Protein AF-A0A3D0R0F2-F1 (afdb_monomer_lite)

Structure (mmCIF, N/CA/C/O backbone):
data_AF-A0A3D0R0F2-F1
#
_entry.id   AF-A0A3D0R0F2-F1
#
loop_
_atom_site.group_PDB
_atom_site.id
_atom_site.type_symbol
_atom_site.label_atom_id
_atom_site.label_alt_id
_atom_site.label_comp_id
_atom_site.label_asym_id
_atom_site.label_entity_id
_atom_site.label_seq_id
_atom_site.pdbx_PDB_ins_code
_atom_site.Cartn_x
_atom_site.Cartn_y
_atom_site.Cartn_z
_atom_site.occupancy
_atom_site.B_iso_or_equiv
_atom_site.auth_seq_id
_atom_site.auth_comp_id
_atom_site.auth_asym_id
_atom_site.auth_atom_id
_atom_site.pdbx_PDB_model_num
ATOM 1 N N . MET A 1 1 ? -13.163 7.273 16.323 1.00 79.75 1 MET A N 1
ATOM 2 C CA . MET A 1 1 ? -13.088 6.375 15.148 1.00 79.75 1 MET A CA 1
ATOM 3 C C . MET A 1 1 ? -14.389 6.429 14.370 1.00 79.75 1 MET A C 1
ATOM 5 O O . MET A 1 1 ? -15.444 6.139 14.921 1.00 79.75 1 MET A O 1
ATOM 9 N N . ARG A 1 2 ? -14.313 6.815 13.098 1.00 90.00 2 ARG A N 1
ATOM 10 C CA . ARG A 1 2 ? -15.451 6.920 12.177 1.00 90.00 2 ARG A CA 1
ATOM 11 C C . ARG A 1 2 ? -15.645 5.583 11.465 1.00 90.00 2 ARG A C 1
ATOM 13 O O . ARG A 1 2 ? -15.121 5.380 10.377 1.00 90.00 2 ARG A O 1
ATOM 20 N N . THR A 1 3 ? -16.358 4.657 12.103 1.00 90.12 3 THR A N 1
ATOM 21 C CA . THR A 1 3 ? -16.457 3.251 11.666 1.00 90.12 3 THR A CA 1
ATOM 22 C C . THR A 1 3 ? -16.842 3.074 10.196 1.00 90.12 3 THR A C 1
ATOM 24 O O . THR A 1 3 ? -16.157 2.342 9.489 1.00 90.12 3 THR A O 1
ATOM 27 N N . ASN A 1 4 ? -17.892 3.746 9.716 1.00 93.31 4 ASN A N 1
ATOM 28 C CA . ASN A 1 4 ? -18.347 3.577 8.331 1.00 93.31 4 ASN A CA 1
ATOM 29 C C . ASN A 1 4 ? -17.303 4.078 7.328 1.00 93.31 4 ASN A C 1
ATOM 31 O O . ASN A 1 4 ? -16.977 3.372 6.381 1.00 93.31 4 ASN A O 1
ATOM 35 N N . LEU A 1 5 ? -16.707 5.245 7.592 1.00 94.81 5 LEU A N 1
ATOM 36 C CA . LEU A 1 5 ? -15.623 5.779 6.769 1.00 94.81 5 LEU A CA 1
ATOM 37 C C . LEU A 1 5 ? -14.403 4.848 6.772 1.00 94.81 5 LEU A C 1
ATOM 39 O O . LEU A 1 5 ? -13.835 4.583 5.721 1.00 94.81 5 LEU A O 1
ATOM 43 N N . ASN A 1 6 ? -14.023 4.311 7.934 1.00 97.00 6 ASN A N 1
ATOM 44 C CA . ASN A 1 6 ? -12.914 3.365 8.043 1.00 97.00 6 ASN A CA 1
ATOM 45 C C . ASN A 1 6 ? -13.163 2.090 7.220 1.00 97.00 6 ASN A C 1
ATOM 47 O O . ASN A 1 6 ? -12.278 1.657 6.489 1.00 97.00 6 ASN A O 1
ATOM 51 N N . ARG A 1 7 ? -14.385 1.546 7.263 1.00 97.00 7 ARG A N 1
ATOM 52 C CA . ARG A 1 7 ? -14.778 0.406 6.425 1.00 97.00 7 ARG A CA 1
ATOM 53 C C . ARG A 1 7 ? -14.702 0.730 4.937 1.00 97.00 7 ARG A C 1
ATOM 55 O O . ARG A 1 7 ? -14.202 -0.087 4.175 1.00 97.00 7 ARG A O 1
ATOM 62 N N . MET A 1 8 ? -15.144 1.920 4.525 1.00 97.94 8 MET A N 1
ATOM 63 C CA . MET A 1 8 ? -15.035 2.366 3.131 1.00 97.94 8 MET A CA 1
ATOM 64 C C . MET A 1 8 ? -13.575 2.488 2.684 1.00 97.94 8 MET A C 1
ATOM 66 O O . MET A 1 8 ? -13.236 2.025 1.600 1.00 97.94 8 MET A O 1
ATOM 70 N N . VAL A 1 9 ? -12.700 3.049 3.525 1.00 97.56 9 VAL A N 1
ATOM 71 C CA . VAL A 1 9 ? -11.252 3.108 3.258 1.00 97.56 9 VAL A CA 1
ATOM 72 C C . VAL A 1 9 ? -10.651 1.700 3.179 1.00 97.56 9 VAL A C 1
ATOM 74 O O . VAL A 1 9 ? -9.853 1.430 2.283 1.00 97.56 9 VAL A O 1
ATOM 77 N N . GLY A 1 10 ? -11.072 0.780 4.052 1.00 98.12 10 GLY A N 1
ATOM 78 C CA . GLY A 1 10 ? -10.689 -0.633 3.992 1.00 98.12 10 GLY A CA 1
ATOM 79 C C . GLY A 1 10 ? -11.114 -1.308 2.685 1.00 98.12 10 GLY A C 1
ATOM 80 O O . GLY A 1 10 ? -10.292 -1.937 2.023 1.00 98.12 10 GLY A O 1
ATOM 81 N N . ALA A 1 11 ? -12.365 -1.110 2.2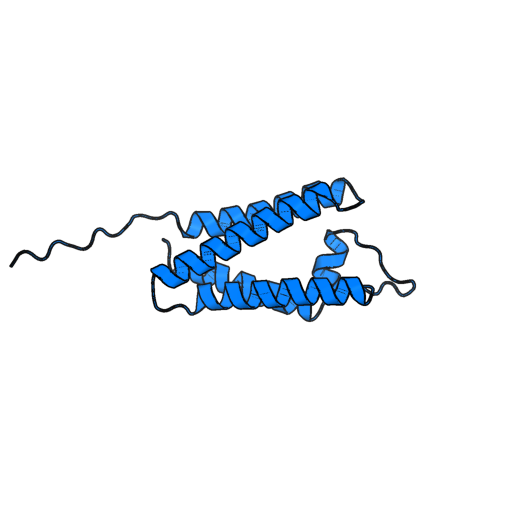59 1.00 98.56 11 ALA A N 1
ATOM 82 C CA . ALA A 1 11 ? -12.873 -1.626 0.988 1.00 98.56 11 ALA A CA 1
ATOM 83 C C . ALA A 1 11 ? -12.117 -1.045 -0.215 1.00 98.56 11 ALA A C 1
ATOM 85 O O . ALA A 1 11 ? -11.699 -1.793 -1.096 1.00 98.56 11 ALA A O 1
ATOM 86 N N . ALA A 1 12 ? -11.898 0.273 -0.237 1.00 98.38 12 ALA A N 1
ATOM 87 C CA . ALA A 1 12 ? -11.138 0.942 -1.289 1.00 98.38 12 ALA A CA 1
ATOM 88 C C . ALA A 1 12 ? -9.697 0.417 -1.368 1.00 98.38 12 ALA A C 1
ATOM 90 O O . ALA A 1 12 ? -9.209 0.142 -2.462 1.00 98.38 12 ALA A O 1
ATOM 91 N N . THR A 1 13 ? -9.052 0.216 -0.213 1.00 98.06 13 THR A N 1
ATOM 92 C CA . THR A 1 13 ? -7.720 -0.397 -0.123 1.00 98.06 13 THR A CA 1
ATOM 93 C C . THR A 1 13 ? -7.743 -1.800 -0.723 1.00 98.06 13 THR A C 1
ATOM 95 O O . THR A 1 13 ? -6.982 -2.078 -1.640 1.00 98.06 13 THR A O 1
ATOM 98 N N . ALA A 1 14 ? -8.654 -2.669 -0.274 1.00 98.62 14 ALA A N 1
ATOM 99 C CA . ALA A 1 14 ? -8.721 -4.047 -0.754 1.00 98.62 14 ALA A CA 1
ATOM 100 C C . ALA A 1 14 ? -8.971 -4.137 -2.268 1.00 98.62 14 ALA A C 1
ATOM 102 O O . ALA A 1 14 ? -8.307 -4.905 -2.961 1.00 98.62 14 ALA A O 1
ATOM 103 N N . LEU A 1 15 ? -9.887 -3.323 -2.798 1.00 98.50 15 LEU A N 1
ATOM 104 C CA . LEU A 1 15 ? -10.195 -3.299 -4.228 1.00 98.50 15 LEU A CA 1
ATOM 105 C C . LEU A 1 15 ? -9.023 -2.785 -5.066 1.00 98.50 15 LEU A C 1
ATOM 107 O O . LEU A 1 15 ? -8.688 -3.393 -6.083 1.00 98.50 15 LEU A O 1
ATOM 111 N N . TYR A 1 16 ? -8.384 -1.691 -4.648 1.00 97.81 16 TYR A N 1
ATOM 112 C CA . TYR A 1 16 ? -7.219 -1.161 -5.354 1.00 97.81 16 TYR A CA 1
ATOM 113 C C . TYR A 1 16 ? -6.051 -2.154 -5.328 1.00 97.81 16 TYR A C 1
ATOM 115 O O . TYR A 1 16 ? -5.418 -2.401 -6.356 1.00 97.81 16 TYR A O 1
ATOM 123 N N . SER A 1 17 ? -5.811 -2.781 -4.179 1.00 97.81 17 SER A N 1
ATOM 124 C CA . SER A 1 17 ? -4.735 -3.750 -3.997 1.00 97.81 17 SER A CA 1
ATOM 125 C C . SER A 1 17 ? -4.953 -5.031 -4.812 1.00 97.81 17 SER A C 1
ATOM 127 O O . SER A 1 17 ? -4.019 -5.521 -5.447 1.00 97.81 17 SER A O 1
ATOM 129 N N . LEU A 1 18 ? -6.194 -5.513 -4.929 1.00 98.44 18 LEU A N 1
ATOM 130 C CA . LEU A 1 18 ? -6.546 -6.569 -5.885 1.00 98.44 18 LEU A CA 1
ATOM 131 C C . LEU A 1 18 ? -6.337 -6.123 -7.339 1.00 98.44 18 LEU A C 1
ATOM 133 O O . LEU A 1 18 ? -5.801 -6.881 -8.151 1.00 98.44 18 LEU A O 1
ATOM 137 N N . ALA A 1 19 ? -6.710 -4.886 -7.679 1.00 98.25 19 ALA A N 1
ATOM 138 C CA . ALA A 1 19 ? -6.547 -4.364 -9.032 1.00 98.25 19 ALA A CA 1
ATOM 139 C C . ALA A 1 19 ? -5.072 -4.332 -9.465 1.00 98.25 19 ALA A C 1
ATOM 141 O O . ALA A 1 19 ? -4.764 -4.741 -10.586 1.00 98.25 19 ALA A O 1
ATOM 142 N N . ILE A 1 20 ? -4.142 -3.930 -8.588 1.00 97.81 20 ILE A N 1
ATOM 143 C CA . ILE A 1 20 ? -2.703 -3.961 -8.905 1.00 97.81 20 ILE A CA 1
ATOM 144 C C . ILE A 1 20 ? -2.140 -5.389 -8.959 1.00 97.81 20 ILE A C 1
ATOM 146 O O . ILE A 1 20 ? -1.188 -5.628 -9.698 1.00 97.81 20 ILE A O 1
ATOM 150 N N . MET A 1 21 ? -2.730 -6.366 -8.257 1.00 97.94 21 MET A N 1
ATOM 151 C CA . MET A 1 21 ? -2.336 -7.776 -8.402 1.00 97.94 21 MET A CA 1
ATOM 152 C C . MET A 1 21 ? -2.703 -8.326 -9.784 1.00 97.94 21 MET A C 1
ATOM 154 O O . MET A 1 21 ? -1.905 -9.043 -10.396 1.00 97.94 21 MET A O 1
ATOM 158 N N . VAL A 1 22 ? -3.900 -7.984 -10.275 1.00 97.94 22 VAL A N 1
ATOM 159 C CA . VAL A 1 22 ? -4.387 -8.375 -11.608 1.00 97.94 22 VAL A CA 1
ATOM 160 C C . VAL A 1 22 ? -3.640 -7.612 -12.700 1.00 97.94 22 VAL A C 1
ATOM 162 O O . VAL A 1 22 ? -3.217 -8.202 -13.696 1.00 97.94 22 VAL A O 1
ATOM 165 N N . LYS A 1 23 ? -3.421 -6.306 -12.504 1.00 97.31 23 LYS A N 1
ATOM 166 C CA . LYS A 1 23 ? -2.754 -5.422 -13.463 1.00 97.31 23 LYS A CA 1
ATOM 167 C C . LYS A 1 23 ? -1.587 -4.655 -12.814 1.00 97.31 23 LYS A C 1
ATOM 169 O O . LYS A 1 23 ? -1.693 -3.448 -12.596 1.00 97.31 23 LYS A O 1
ATOM 174 N N . PRO A 1 24 ? -0.423 -5.311 -12.615 1.00 96.94 24 PRO A N 1
ATOM 175 C CA . PRO A 1 24 ? 0.772 -4.732 -11.978 1.00 96.94 24 PRO A CA 1
ATOM 176 C C . PRO A 1 24 ? 1.247 -3.409 -12.584 1.00 96.94 24 PRO A C 1
ATOM 178 O O . PRO A 1 24 ? 1.819 -2.560 -11.902 1.00 96.94 24 PRO A O 1
ATOM 181 N N . MET A 1 25 ? 0.953 -3.201 -13.869 1.00 96.69 25 MET A N 1
ATOM 182 C CA . MET A 1 25 ? 1.233 -1.961 -14.590 1.00 96.69 25 MET A CA 1
ATOM 183 C C . MET A 1 25 ? 0.648 -0.714 -13.906 1.00 96.69 25 MET A C 1
ATOM 185 O O . MET A 1 25 ? 1.205 0.373 -14.040 1.00 96.69 25 MET A O 1
ATOM 189 N N . TRP A 1 26 ? -0.463 -0.854 -13.172 1.00 96.75 26 TRP A N 1
ATOM 190 C CA . TRP A 1 26 ? -1.121 0.259 -12.481 1.00 96.75 26 TRP A CA 1
ATOM 191 C C . TRP A 1 26 ? -0.276 0.835 -11.347 1.00 96.75 26 TRP A C 1
ATOM 193 O O . TRP A 1 26 ? -0.387 2.027 -11.081 1.00 96.75 26 TRP A O 1
ATOM 203 N N . LEU A 1 27 ? 0.609 0.033 -10.749 1.00 96.06 27 LEU A N 1
ATOM 204 C CA . LEU A 1 27 ? 1.587 0.512 -9.774 1.00 96.06 27 LEU A CA 1
ATOM 205 C C . LEU A 1 27 ? 2.943 0.812 -10.429 1.00 96.06 27 LEU A C 1
ATOM 207 O O . LEU A 1 27 ? 3.537 1.858 -10.173 1.00 96.06 27 LEU A O 1
ATOM 211 N N . ALA A 1 28 ? 3.411 -0.057 -11.330 1.00 96.69 28 ALA A N 1
ATOM 212 C CA . ALA A 1 28 ? 4.731 0.087 -11.945 1.00 96.69 28 ALA A CA 1
ATOM 213 C C . ALA A 1 28 ? 4.884 1.386 -12.756 1.00 96.69 28 ALA A C 1
ATOM 215 O O . ALA A 1 28 ? 5.914 2.056 -12.670 1.00 96.69 28 ALA A O 1
ATOM 216 N N . LYS A 1 29 ? 3.853 1.776 -13.521 1.00 94.69 29 LYS A N 1
ATOM 217 C CA . LYS A 1 29 ? 3.909 2.948 -14.406 1.00 94.69 29 LYS A CA 1
ATOM 218 C C . LYS A 1 29 ? 3.978 4.281 -13.638 1.00 94.69 29 LYS A C 1
ATOM 220 O O . LYS A 1 29 ? 4.843 5.088 -13.977 1.00 94.69 29 LYS A O 1
ATOM 225 N N . PRO A 1 30 ? 3.143 4.553 -12.612 1.00 93.12 30 PRO A N 1
ATOM 226 C CA . PRO A 1 30 ? 3.305 5.741 -11.768 1.00 93.12 30 PRO A CA 1
ATOM 227 C C . PRO A 1 30 ? 4.661 5.817 -11.064 1.00 93.12 30 PRO A C 1
ATOM 229 O O . PRO A 1 30 ? 5.210 6.912 -10.949 1.00 93.12 30 PRO A O 1
ATOM 232 N N . CYS A 1 31 ? 5.201 4.668 -10.651 1.00 95.50 31 CYS A N 1
ATOM 233 C CA . CYS A 1 31 ? 6.526 4.560 -10.046 1.00 95.50 31 CYS A CA 1
ATOM 234 C C . CYS A 1 31 ? 7.676 4.690 -11.057 1.00 95.50 31 CYS A C 1
ATOM 236 O O . CYS A 1 31 ? 8.825 4.759 -10.639 1.00 95.50 31 CYS A O 1
ATOM 238 N N . ARG A 1 32 ? 7.386 4.747 -12.368 1.00 95.31 32 ARG A N 1
ATOM 239 C CA . ARG A 1 32 ? 8.387 4.763 -13.450 1.00 95.31 32 ARG A CA 1
ATOM 240 C C . ARG A 1 32 ? 9.409 3.626 -13.325 1.00 95.31 32 ARG A C 1
ATOM 242 O O . ARG A 1 32 ? 10.586 3.819 -13.603 1.00 95.31 32 ARG A O 1
ATOM 249 N N . LEU A 1 33 ? 8.946 2.450 -12.898 1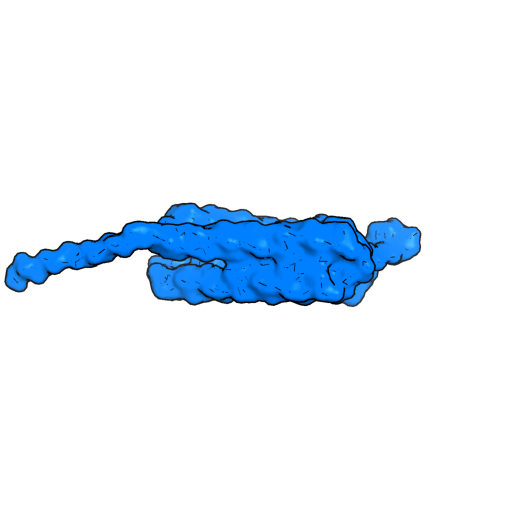.00 94.00 33 LEU A N 1
ATOM 250 C CA . LEU A 1 33 ? 9.791 1.262 -12.822 1.00 94.00 33 LEU A CA 1
ATOM 251 C C . LEU A 1 33 ? 10.190 0.803 -14.225 1.00 94.00 33 LEU A C 1
ATOM 253 O O . LEU A 1 33 ? 9.456 1.020 -15.192 1.00 94.00 33 LEU A O 1
ATOM 257 N N . THR A 1 34 ? 11.338 0.139 -14.314 1.00 91.88 34 THR A N 1
ATOM 258 C CA . THR A 1 34 ? 11.838 -0.452 -15.555 1.00 91.88 34 THR A CA 1
ATOM 259 C C . THR A 1 34 ? 10.812 -1.405 -16.159 1.00 91.88 34 THR A C 1
ATOM 261 O O . THR A 1 34 ? 10.230 -2.242 -15.466 1.00 91.88 34 THR A O 1
ATOM 264 N N . MET A 1 35 ? 10.606 -1.275 -17.466 1.00 92.56 35 MET A N 1
ATOM 265 C CA . MET A 1 35 ? 9.727 -2.139 -18.249 1.00 92.56 35 MET A CA 1
ATOM 266 C C . MET A 1 35 ? 10.568 -3.086 -19.101 1.00 92.56 35 MET A C 1
ATOM 268 O O . MET A 1 35 ? 11.695 -2.762 -19.476 1.00 92.56 35 MET A O 1
ATOM 272 N N . GLY A 1 36 ? 10.015 -4.258 -19.396 1.00 91.38 36 GLY A N 1
ATOM 273 C CA . GLY A 1 36 ? 10.604 -5.192 -20.343 1.00 91.38 36 GLY A CA 1
ATOM 274 C C . GLY A 1 36 ? 10.606 -4.638 -21.775 1.00 91.38 36 GLY A C 1
ATOM 275 O O . GLY A 1 36 ? 9.940 -3.635 -22.053 1.00 91.38 36 GLY A O 1
ATOM 276 N N . PRO A 1 37 ? 11.312 -5.303 -22.706 1.00 89.62 37 PRO A N 1
ATOM 277 C CA . PRO A 1 37 ? 11.391 -4.881 -24.108 1.00 89.62 37 PRO A CA 1
ATOM 278 C C . PRO A 1 37 ? 10.026 -4.785 -24.806 1.00 89.62 37 PRO A C 1
ATOM 280 O O . PRO A 1 37 ? 9.835 -3.966 -25.698 1.00 89.62 37 PRO A O 1
ATOM 283 N N . ASP A 1 38 ? 9.066 -5.600 -24.374 1.00 91.19 38 ASP A N 1
ATOM 284 C CA . ASP A 1 38 ? 7.683 -5.644 -24.855 1.00 91.19 38 ASP A CA 1
ATOM 285 C C . ASP A 1 38 ? 6.753 -4.646 -24.133 1.00 91.19 38 ASP A C 1
ATOM 287 O O . ASP A 1 38 ? 5.537 -4.655 -24.327 1.00 91.19 38 ASP A O 1
ATOM 291 N N . GLY A 1 39 ? 7.305 -3.799 -23.260 1.00 89.00 39 GLY A N 1
ATOM 292 C CA . GLY A 1 39 ? 6.545 -2.883 -22.414 1.00 89.00 39 GLY A CA 1
ATOM 293 C C . GLY A 1 39 ? 5.827 -3.563 -21.245 1.00 89.00 39 GLY A C 1
ATOM 294 O O . GLY A 1 39 ? 5.002 -2.921 -20.591 1.00 89.00 39 GLY A O 1
ATOM 295 N N . SER A 1 40 ? 6.105 -4.840 -20.960 1.00 94.31 40 SER A N 1
ATOM 296 C CA . SER A 1 40 ? 5.523 -5.551 -19.819 1.00 94.31 40 SER A CA 1
ATOM 297 C C . SER A 1 40 ? 6.270 -5.267 -18.508 1.00 94.31 40 SER A C 1
ATOM 299 O O . SER A 1 40 ? 7.412 -4.815 -18.493 1.00 94.31 40 SER A O 1
ATOM 301 N N . VAL A 1 41 ? 5.621 -5.533 -17.368 1.00 96.94 41 VAL A N 1
ATOM 302 C CA . VAL A 1 41 ? 6.287 -5.455 -16.055 1.00 96.94 41 VAL A CA 1
ATOM 303 C C . VAL A 1 41 ? 7.175 -6.697 -15.872 1.00 96.94 41 VAL A C 1
ATOM 305 O O . VAL A 1 41 ? 6.628 -7.807 -15.929 1.00 96.94 41 VAL A O 1
ATOM 308 N N . PRO A 1 42 ? 8.488 -6.556 -15.603 1.00 96.88 42 PRO A N 1
ATOM 309 C CA . PRO A 1 42 ? 9.388 -7.688 -15.364 1.00 96.88 42 PRO A CA 1
ATOM 310 C C . PRO A 1 42 ? 8.883 -8.646 -14.273 1.00 96.88 42 PRO A C 1
ATOM 312 O O . PRO A 1 42 ? 8.129 -8.242 -13.383 1.00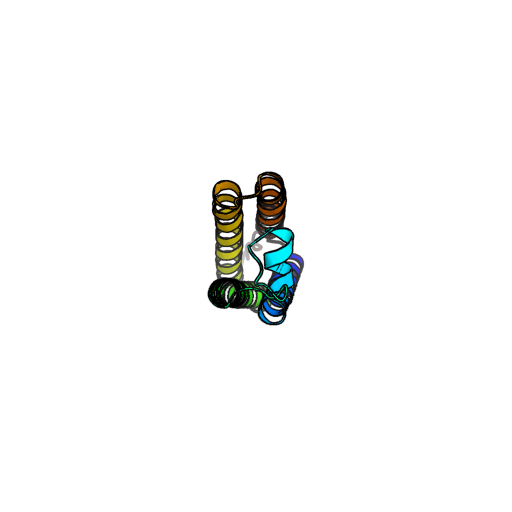 96.88 42 PRO A O 1
ATOM 315 N N . ALA A 1 43 ? 9.277 -9.923 -14.337 1.00 96.25 43 ALA A N 1
ATOM 316 C CA . ALA A 1 43 ? 8.763 -10.975 -13.452 1.00 96.25 43 ALA A CA 1
ATOM 317 C C . ALA A 1 43 ? 8.985 -10.669 -11.959 1.00 96.25 43 ALA A C 1
ATOM 319 O O . ALA A 1 43 ? 8.036 -10.749 -11.177 1.00 96.25 43 ALA A O 1
ATOM 320 N N . ASP A 1 44 ? 10.183 -10.223 -11.584 1.00 96.69 44 ASP A N 1
ATOM 321 C CA . ASP A 1 44 ? 10.529 -9.921 -10.189 1.00 96.69 44 ASP A CA 1
ATOM 322 C C . ASP A 1 44 ? 9.757 -8.706 -9.664 1.00 96.69 44 ASP A C 1
ATOM 324 O O . ASP A 1 44 ? 9.171 -8.732 -8.581 1.00 96.69 44 ASP A O 1
ATOM 328 N N . THR A 1 45 ? 9.649 -7.649 -10.474 1.00 96.50 45 THR A N 1
ATOM 329 C CA . THR A 1 45 ? 8.828 -6.477 -10.142 1.00 96.50 45 THR A CA 1
ATOM 330 C C . THR A 1 45 ? 7.358 -6.863 -9.988 1.00 96.50 45 THR A C 1
ATOM 332 O O . THR A 1 45 ? 6.685 -6.436 -9.052 1.00 96.50 45 THR A O 1
ATOM 335 N N . ARG A 1 46 ? 6.846 -7.714 -10.880 1.00 97.50 46 ARG A N 1
ATOM 336 C CA . ARG A 1 46 ? 5.477 -8.233 -10.827 1.00 97.50 46 ARG A CA 1
ATOM 337 C C . ARG A 1 46 ? 5.225 -9.053 -9.567 1.00 97.50 46 ARG A C 1
ATOM 339 O O . ARG A 1 46 ? 4.153 -8.916 -8.980 1.00 97.50 46 ARG A O 1
ATOM 346 N N . LEU A 1 47 ? 6.183 -9.884 -9.163 1.00 98.31 47 LEU A N 1
ATOM 347 C CA . LEU A 1 47 ? 6.120 -10.666 -7.932 1.00 98.31 47 LEU A CA 1
ATOM 348 C C . LEU A 1 47 ? 5.981 -9.745 -6.714 1.00 98.31 47 LEU A C 1
ATOM 350 O O . LEU A 1 47 ? 5.052 -9.913 -5.925 1.00 98.31 47 LEU A O 1
ATOM 354 N N . LEU A 1 48 ? 6.837 -8.726 -6.607 1.00 97.69 48 LEU A N 1
ATOM 355 C CA . LEU A 1 48 ? 6.810 -7.779 -5.490 1.00 97.69 48 LEU A CA 1
ATOM 356 C C . LEU A 1 48 ? 5.532 -6.931 -5.465 1.00 97.69 48 LEU A C 1
ATOM 358 O O . LEU A 1 48 ? 4.930 -6.765 -4.407 1.00 97.69 48 LEU A O 1
ATOM 362 N N . ILE A 1 49 ? 5.056 -6.460 -6.622 1.00 98.19 49 ILE A N 1
ATOM 363 C CA . ILE A 1 49 ? 3.778 -5.733 -6.711 1.00 98.19 49 ILE A CA 1
ATOM 364 C C . ILE A 1 49 ? 2.616 -6.616 -6.246 1.00 98.19 49 ILE A C 1
ATOM 366 O O . ILE A 1 49 ? 1.743 -6.151 -5.515 1.00 98.19 49 ILE A O 1
ATOM 370 N N . LYS A 1 50 ? 2.606 -7.900 -6.625 1.00 98.44 50 LYS A N 1
ATOM 371 C CA . LYS A 1 50 ? 1.583 -8.843 -6.161 1.00 98.44 50 LYS A CA 1
ATOM 372 C C . LYS A 1 50 ? 1.671 -9.101 -4.659 1.00 98.44 50 LYS A C 1
ATOM 374 O O . LYS A 1 50 ? 0.628 -9.196 -4.023 1.00 98.44 50 LYS A O 1
ATOM 379 N N . ALA A 1 51 ? 2.873 -9.175 -4.088 1.00 98.31 51 ALA A N 1
ATOM 380 C CA . ALA A 1 51 ? 3.059 -9.325 -2.646 1.00 98.31 51 ALA A CA 1
ATOM 381 C C . ALA A 1 51 ? 2.544 -8.098 -1.867 1.00 98.31 51 ALA A C 1
ATOM 383 O O . ALA A 1 51 ? 1.831 -8.259 -0.875 1.00 98.31 51 ALA A O 1
ATOM 384 N N . ILE A 1 52 ? 2.827 -6.882 -2.354 1.00 97.62 52 ILE A N 1
ATOM 385 C CA . ILE A 1 52 ? 2.277 -5.629 -1.806 1.00 97.62 52 ILE A CA 1
ATOM 386 C C . ILE A 1 52 ? 0.746 -5.624 -1.911 1.00 97.62 52 ILE A C 1
ATOM 388 O O . ILE A 1 52 ? 0.046 -5.361 -0.936 1.00 97.62 52 ILE A O 1
ATOM 392 N N . GLY A 1 53 ? 0.206 -5.988 -3.074 1.00 98.31 53 GLY A N 1
ATOM 393 C CA . GLY A 1 53 ? -1.238 -6.089 -3.254 1.00 98.31 53 GLY A CA 1
ATOM 394 C C . GLY A 1 53 ? -1.879 -7.119 -2.317 1.00 98.31 53 GLY A C 1
ATOM 395 O O . GLY A 1 53 ? -2.921 -6.846 -1.727 1.00 98.31 53 GLY A O 1
ATOM 396 N N . ALA A 1 54 ? -1.248 -8.274 -2.102 1.00 98.62 54 ALA A N 1
ATOM 397 C CA . ALA A 1 54 ? -1.773 -9.316 -1.223 1.00 98.62 54 ALA A CA 1
ATOM 398 C C . ALA A 1 54 ? -1.830 -8.863 0.246 1.00 98.62 54 ALA A C 1
ATOM 400 O O . ALA A 1 54 ? -2.882 -8.992 0.879 1.00 98.62 54 ALA A O 1
ATOM 401 N N . ARG A 1 55 ? -0.740 -8.283 0.778 1.00 98.00 55 ARG A N 1
ATOM 402 C CA . ARG A 1 55 ? -0.711 -7.782 2.167 1.00 98.00 55 ARG A CA 1
ATOM 403 C C . ARG A 1 55 ? -1.738 -6.662 2.375 1.00 98.00 55 ARG A C 1
ATOM 405 O O . ARG A 1 55 ? -2.481 -6.688 3.352 1.00 98.00 55 ARG A O 1
ATOM 412 N N . ASP A 1 56 ? -1.843 -5.728 1.430 1.00 98.25 56 ASP A N 1
ATOM 413 C CA . ASP A 1 56 ? -2.736 -4.577 1.563 1.00 98.25 56 ASP A CA 1
ATOM 414 C C . ASP A 1 56 ? -4.200 -4.997 1.397 1.00 98.25 56 ASP A C 1
ATOM 416 O O . ASP A 1 56 ? -5.078 -4.460 2.070 1.00 98.25 56 ASP A O 1
ATOM 420 N N . THR A 1 57 ? -4.467 -6.008 0.563 1.00 98.75 57 THR A N 1
ATOM 421 C CA . THR A 1 57 ? -5.794 -6.628 0.462 1.00 98.75 57 THR A CA 1
ATOM 422 C C . THR A 1 57 ? -6.206 -7.242 1.794 1.00 98.75 57 THR A C 1
ATOM 424 O O . THR A 1 57 ? -7.313 -6.984 2.264 1.00 98.75 57 THR A O 1
ATOM 427 N N . ALA A 1 58 ? -5.316 -8.002 2.440 1.00 98.69 58 ALA A N 1
ATOM 428 C CA . ALA A 1 58 ? -5.593 -8.592 3.747 1.00 98.69 58 ALA A CA 1
ATOM 429 C C . ALA A 1 58 ? -5.866 -7.517 4.815 1.00 98.69 58 ALA A C 1
ATOM 431 O O . ALA A 1 58 ? -6.856 -7.610 5.544 1.00 98.69 58 ALA A O 1
ATOM 432 N N . ILE A 1 59 ? -5.048 -6.458 4.864 1.00 98.50 59 ILE A N 1
ATOM 433 C CA . ILE A 1 59 ? -5.239 -5.329 5.789 1.00 98.50 59 ILE A CA 1
ATOM 434 C C . ILE A 1 59 ? -6.572 -4.611 5.515 1.00 98.50 59 ILE A C 1
ATOM 436 O O . ILE A 1 59 ? -7.348 -4.369 6.441 1.00 98.50 59 ILE A O 1
ATOM 440 N N . GLY A 1 60 ? -6.873 -4.302 4.251 1.00 98.38 60 GLY A N 1
ATOM 441 C CA . GLY A 1 60 ? -8.111 -3.629 3.851 1.00 98.38 60 GLY A CA 1
ATOM 442 C C . GLY A 1 60 ? -9.363 -4.446 4.176 1.00 98.38 60 GLY A C 1
ATOM 443 O O . GLY A 1 60 ? -10.341 -3.903 4.696 1.00 98.38 60 GLY A O 1
ATOM 444 N N . LEU A 1 61 ? -9.318 -5.765 3.958 1.00 98.62 61 LEU A N 1
ATOM 445 C CA . LEU A 1 61 ? -10.390 -6.676 4.358 1.00 98.62 61 LEU A CA 1
ATOM 446 C C . LEU A 1 61 ? -10.568 -6.702 5.877 1.00 98.62 61 LEU A C 1
ATOM 448 O O . LEU A 1 61 ? -11.703 -6.621 6.338 1.00 98.62 61 LEU A O 1
ATOM 452 N N . ALA A 1 62 ? -9.486 -6.731 6.659 1.00 98.38 62 ALA A N 1
ATOM 453 C CA . ALA A 1 62 ? -9.574 -6.660 8.117 1.00 98.38 62 ALA A CA 1
ATOM 454 C C . ALA A 1 62 ? -10.210 -5.338 8.592 1.00 98.38 62 ALA A C 1
ATOM 456 O O . ALA A 1 62 ? -11.071 -5.347 9.472 1.00 98.38 62 ALA A O 1
ATOM 457 N N . MET A 1 63 ? -9.868 -4.202 7.973 1.00 98.06 63 MET A N 1
ATOM 458 C CA . MET A 1 63 ? -10.519 -2.912 8.251 1.00 98.06 63 MET A CA 1
ATOM 459 C C . MET A 1 63 ? -12.022 -2.937 7.920 1.00 98.06 63 MET A C 1
ATOM 461 O O . MET A 1 63 ? -12.844 -2.410 8.675 1.00 98.06 63 MET A O 1
ATOM 465 N N . LEU A 1 64 ? -12.392 -3.569 6.803 1.00 98.31 64 LEU A N 1
ATOM 466 C CA . LEU A 1 64 ? -13.772 -3.672 6.334 1.00 98.31 64 LEU A CA 1
ATOM 467 C C . LEU A 1 64 ? -14.634 -4.578 7.231 1.00 98.31 64 LEU A C 1
ATOM 469 O O . LEU A 1 64 ? -15.744 -4.195 7.616 1.00 98.31 64 LEU A O 1
ATOM 473 N N . THR A 1 65 ? -14.135 -5.766 7.575 1.00 97.81 65 THR A N 1
ATOM 474 C CA . THR A 1 65 ? -14.950 -6.852 8.143 1.00 97.81 65 THR A CA 1
ATOM 475 C C . THR A 1 65 ? -14.797 -7.036 9.649 1.00 97.81 65 THR A C 1
ATOM 477 O O . THR A 1 65 ? -15.679 -7.646 10.254 1.00 97.81 65 THR A O 1
ATOM 480 N N . ALA A 1 66 ? -13.751 -6.489 10.288 1.00 95.38 66 ALA A N 1
ATOM 481 C CA . ALA A 1 66 ? -13.540 -6.665 11.726 1.00 95.38 66 ALA A CA 1
ATOM 482 C C . ALA A 1 66 ? -14.789 -6.270 12.526 1.00 95.38 66 ALA A C 1
ATOM 484 O O . ALA A 1 66 ? -15.309 -5.161 12.375 1.00 95.38 66 ALA A O 1
ATOM 485 N N . GLY A 1 67 ? -15.261 -7.166 13.397 1.00 89.19 67 GLY A N 1
ATOM 486 C CA . GLY A 1 67 ? -16.409 -6.919 14.276 1.00 89.19 67 GLY A CA 1
ATOM 487 C C . GLY A 1 67 ? -16.065 -6.004 15.452 1.00 89.19 67 GLY A C 1
ATOM 488 O O . GLY A 1 67 ? -16.837 -5.106 15.789 1.00 89.19 67 GLY A O 1
ATOM 489 N N . SER A 1 68 ? -14.874 -6.177 16.033 1.00 94.19 68 SER A N 1
ATOM 490 C CA . SER A 1 68 ? -14.421 -5.408 17.191 1.00 94.19 68 SER A CA 1
ATOM 491 C C . SER A 1 68 ? -13.820 -4.055 16.785 1.00 94.19 68 SER A C 1
ATOM 493 O O . SER A 1 68 ? -13.177 -3.906 15.742 1.00 94.19 68 SER A O 1
ATOM 495 N N . THR A 1 69 ? -14.000 -3.048 17.641 1.00 92.69 69 THR A N 1
ATOM 496 C CA . THR A 1 69 ? -13.363 -1.732 17.472 1.00 92.69 69 THR A CA 1
ATOM 497 C C . THR A 1 69 ? -11.840 -1.832 17.567 1.00 92.69 69 THR A C 1
ATOM 499 O O . THR A 1 69 ? -11.147 -1.147 16.820 1.00 92.69 69 THR A O 1
ATOM 502 N N . GLN A 1 70 ? -11.320 -2.676 18.462 1.00 94.88 70 GLN A N 1
ATOM 503 C CA . GLN A 1 70 ? -9.884 -2.800 18.7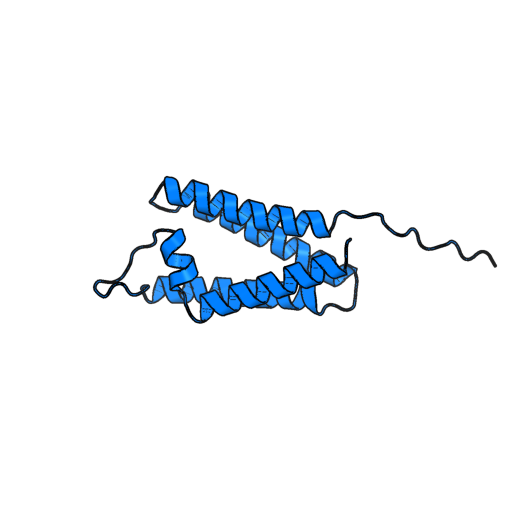09 1.00 94.88 70 GLN A CA 1
ATOM 504 C C . GLN A 1 70 ? -9.151 -3.430 17.519 1.00 94.88 70 GLN A C 1
ATOM 506 O O . GL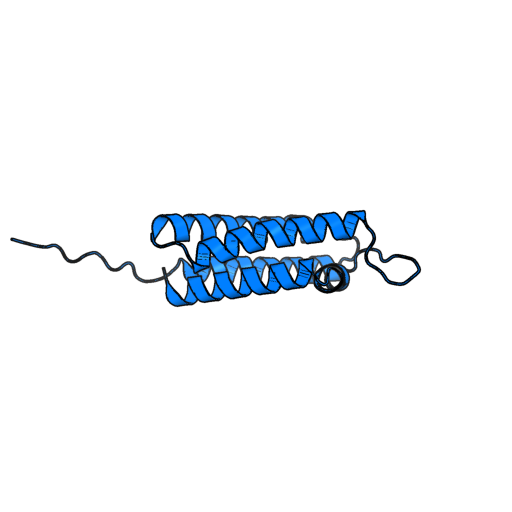N A 1 70 ? -8.228 -2.816 16.993 1.00 94.88 70 GLN A O 1
ATOM 511 N N . SER A 1 71 ? -9.628 -4.568 17.007 1.00 95.81 71 SER A N 1
ATOM 512 C CA . SER A 1 71 ? -9.020 -5.224 15.840 1.00 95.81 71 SER A CA 1
ATOM 513 C C . SER A 1 71 ? -9.052 -4.317 14.608 1.00 95.81 71 SER A C 1
ATOM 515 O O . SER A 1 71 ? -8.105 -4.273 13.828 1.00 95.81 71 SER A O 1
ATOM 517 N N . ARG A 1 72 ? -10.118 -3.518 14.448 1.00 96.25 72 ARG A N 1
ATOM 518 C CA . ARG A 1 72 ? -10.200 -2.542 13.355 1.00 96.25 72 ARG A CA 1
ATOM 519 C C . ARG A 1 72 ? -9.176 -1.411 13.499 1.00 96.25 72 A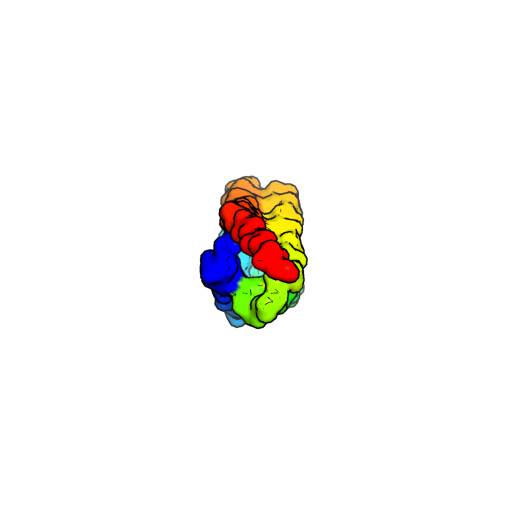RG A C 1
ATOM 521 O O . ARG A 1 72 ? -8.608 -0.975 12.498 1.00 96.25 72 ARG A O 1
ATOM 528 N N . ARG A 1 73 ? -8.919 -0.938 14.726 1.00 96.12 73 ARG A N 1
ATOM 529 C CA . ARG A 1 73 ? -7.862 0.051 15.005 1.00 96.12 73 ARG A CA 1
ATOM 530 C C . ARG A 1 73 ? -6.480 -0.502 14.686 1.00 96.12 73 ARG A C 1
ATOM 532 O O . ARG A 1 73 ? -5.713 0.196 14.038 1.00 96.12 73 ARG A O 1
ATOM 539 N N . GLU A 1 74 ? -6.195 -1.736 15.088 1.00 97.75 74 GLU A N 1
ATOM 540 C CA . GLU A 1 74 ? -4.923 -2.413 14.806 1.00 97.75 74 GLU A CA 1
ATOM 541 C C . GLU A 1 74 ? -4.702 -2.583 13.301 1.00 97.75 74 GLU A C 1
ATOM 543 O O . GLU A 1 74 ? -3.676 -2.146 12.786 1.00 97.75 74 GLU A O 1
ATOM 548 N N . ALA A 1 75 ? -5.701 -3.083 12.566 1.00 98.12 75 ALA A N 1
ATOM 549 C CA . ALA A 1 75 ? -5.630 -3.179 11.106 1.00 98.12 75 ALA A CA 1
ATOM 550 C C . ALA A 1 75 ? -5.385 -1.807 10.449 1.00 98.12 75 ALA A C 1
ATOM 552 O O . ALA A 1 75 ? -4.558 -1.671 9.548 1.00 98.12 75 ALA A O 1
ATOM 553 N N . THR A 1 76 ? -6.053 -0.761 10.941 1.00 98.12 76 THR A N 1
ATOM 554 C CA . THR A 1 76 ? -5.844 0.607 10.445 1.00 98.12 76 THR A CA 1
ATOM 555 C C . THR A 1 76 ? -4.442 1.128 10.777 1.00 98.12 76 THR A C 1
ATOM 557 O O . THR A 1 76 ? -3.837 1.801 9.950 1.00 98.12 76 THR A O 1
ATOM 560 N N . ALA A 1 77 ? -3.894 0.805 11.951 1.00 98.06 77 ALA A N 1
ATOM 561 C CA . ALA A 1 77 ? -2.524 1.158 12.319 1.00 98.06 77 ALA A CA 1
ATOM 562 C C . ALA A 1 77 ? -1.501 0.464 11.406 1.00 98.06 77 ALA A C 1
ATOM 564 O O . ALA A 1 77 ? -0.583 1.121 10.916 1.00 98.06 77 ALA A O 1
ATOM 565 N N . CYS A 1 78 ? -1.705 -0.821 11.091 1.00 98.38 78 CYS A N 1
ATOM 566 C CA . CYS A 1 78 ? -0.903 -1.531 10.094 1.00 98.38 78 CYS A CA 1
ATOM 567 C C . CYS A 1 78 ? -0.973 -0.848 8.724 1.00 98.38 78 CYS A C 1
ATOM 569 O O . CYS A 1 78 ? 0.055 -0.703 8.068 1.00 98.38 78 CYS A O 1
ATOM 571 N N . ARG A 1 79 ? -2.158 -0.379 8.307 1.00 97.94 79 ARG A N 1
ATOM 572 C CA . ARG A 1 79 ? -2.317 0.351 7.042 1.00 97.94 79 ARG A CA 1
ATOM 573 C C . ARG A 1 79 ? -1.513 1.650 7.019 1.00 97.94 79 ARG A C 1
ATOM 575 O O . ARG A 1 79 ? -0.763 1.881 6.078 1.00 97.94 79 ARG A O 1
ATOM 582 N N . ILE A 1 80 ? -1.636 2.457 8.074 1.00 98.38 80 ILE A N 1
ATOM 583 C CA . ILE A 1 80 ? -0.900 3.720 8.238 1.00 98.38 80 ILE A CA 1
ATOM 584 C C . ILE A 1 80 ? 0.609 3.471 8.162 1.00 98.38 80 ILE A C 1
ATOM 586 O O . ILE A 1 80 ? 1.306 4.199 7.454 1.00 98.38 80 ILE A O 1
ATOM 590 N N . ALA A 1 81 ? 1.097 2.443 8.866 1.00 98.31 81 ALA A N 1
ATOM 591 C CA . ALA A 1 81 ? 2.505 2.065 8.878 1.00 98.31 81 ALA A CA 1
ATOM 592 C C . ALA A 1 81 ? 2.988 1.587 7.499 1.00 98.31 81 ALA A C 1
ATOM 594 O O . ALA A 1 81 ? 4.057 2.003 7.062 1.00 98.31 81 ALA A O 1
ATOM 595 N N . ALA A 1 82 ? 2.195 0.770 6.798 1.00 98.00 82 ALA A N 1
ATOM 596 C CA . ALA A 1 82 ? 2.514 0.307 5.449 1.00 98.00 82 ALA A CA 1
ATOM 597 C C . ALA A 1 82 ? 2.628 1.475 4.458 1.00 98.00 82 ALA A C 1
ATOM 599 O O . ALA A 1 82 ? 3.628 1.578 3.757 1.00 98.00 82 ALA A O 1
ATOM 600 N N . ASP A 1 83 ? 1.667 2.403 4.460 1.00 98.06 83 ASP A N 1
ATOM 601 C CA . ASP A 1 83 ? 1.711 3.584 3.590 1.00 98.06 83 ASP A CA 1
ATOM 602 C C . ASP A 1 83 ? 2.873 4.527 3.921 1.00 98.06 83 ASP A C 1
ATOM 604 O O . ASP A 1 83 ? 3.506 5.083 3.025 1.00 98.06 83 ASP A O 1
ATOM 608 N N . ALA A 1 84 ? 3.181 4.714 5.207 1.00 97.81 84 ALA A N 1
ATOM 609 C CA . ALA A 1 84 ? 4.329 5.516 5.619 1.00 97.81 84 ALA A CA 1
ATOM 610 C C . ALA A 1 84 ? 5.654 4.867 5.180 1.00 97.81 84 ALA A C 1
ATOM 612 O O . ALA A 1 84 ? 6.553 5.562 4.703 1.00 97.81 84 ALA A O 1
ATOM 613 N N . ALA A 1 85 ? 5.761 3.538 5.291 1.00 97.75 85 ALA A N 1
ATOM 614 C CA . ALA A 1 85 ? 6.909 2.785 4.803 1.00 97.75 85 ALA A CA 1
ATOM 615 C C . ALA A 1 85 ? 7.034 2.880 3.276 1.00 97.75 85 ALA A C 1
ATOM 617 O O . ALA A 1 85 ? 8.122 3.158 2.781 1.00 97.75 85 ALA A O 1
ATOM 618 N N . ASP A 1 86 ? 5.935 2.738 2.532 1.00 96.94 86 ASP A N 1
ATOM 619 C CA . ASP A 1 86 ? 5.927 2.886 1.075 1.00 96.94 86 ASP A CA 1
ATOM 620 C C . ASP A 1 86 ? 6.339 4.308 0.661 1.00 96.94 86 ASP A C 1
ATOM 622 O O . ASP A 1 86 ? 7.136 4.478 -0.263 1.00 96.94 86 ASP A O 1
ATOM 626 N N . ALA A 1 87 ? 5.881 5.337 1.382 1.00 97.88 87 ALA A N 1
ATOM 627 C CA . ALA A 1 87 ? 6.312 6.712 1.150 1.00 97.88 87 ALA A CA 1
ATOM 628 C C . ALA A 1 87 ? 7.821 6.897 1.365 1.00 97.88 87 ALA A C 1
ATOM 630 O O . ALA A 1 87 ? 8.478 7.543 0.548 1.00 97.88 87 ALA A O 1
ATOM 631 N N . ALA A 1 88 ? 8.375 6.321 2.435 1.00 98.12 88 ALA A N 1
ATOM 632 C CA . ALA A 1 88 ? 9.802 6.392 2.730 1.00 98.12 88 ALA A CA 1
ATOM 633 C C . ALA A 1 88 ? 10.636 5.622 1.692 1.00 98.12 88 ALA A C 1
ATOM 635 O O . ALA A 1 88 ? 11.577 6.171 1.121 1.00 98.12 88 ALA A O 1
ATOM 636 N N . VAL A 1 89 ? 10.260 4.374 1.401 1.00 97.56 89 VAL A N 1
ATOM 637 C CA . VAL A 1 89 ? 10.978 3.486 0.478 1.00 97.56 89 VAL A CA 1
ATOM 638 C C . VAL A 1 89 ? 10.914 4.024 -0.949 1.00 97.56 89 VAL A C 1
ATOM 640 O O . VAL A 1 89 ? 11.957 4.243 -1.562 1.00 97.56 89 VAL A O 1
ATOM 643 N N . PHE A 1 90 ? 9.724 4.309 -1.486 1.00 96.12 90 PHE A N 1
ATOM 644 C CA . PHE A 1 90 ? 9.604 4.838 -2.848 1.00 96.12 90 PHE A CA 1
ATOM 645 C C . PHE A 1 90 ? 10.111 6.279 -2.962 1.00 96.12 90 PHE A C 1
ATOM 647 O O . PHE A 1 90 ? 10.694 6.648 -3.982 1.00 96.12 90 PHE A O 1
ATOM 654 N N . GLY A 1 91 ? 9.942 7.091 -1.917 1.00 96.00 91 GLY A N 1
ATOM 655 C CA . GLY A 1 91 ? 10.471 8.452 -1.864 1.00 96.00 91 GLY A CA 1
ATOM 656 C C . GLY A 1 91 ? 12.000 8.511 -1.868 1.00 96.00 91 GLY A C 1
ATOM 657 O O . GLY A 1 91 ? 12.562 9.475 -2.387 1.00 96.00 91 GLY A O 1
ATOM 658 N N . ALA A 1 92 ? 12.676 7.484 -1.344 1.00 96.75 92 ALA A N 1
ATOM 659 C CA . ALA A 1 92 ? 14.134 7.411 -1.302 1.00 96.75 92 ALA A CA 1
ATOM 660 C C . ALA A 1 92 ? 14.744 6.661 -2.498 1.00 96.75 92 ALA A C 1
ATOM 662 O O . ALA A 1 92 ? 15.766 7.102 -3.027 1.00 96.75 92 ALA A O 1
ATOM 663 N N . LEU A 1 93 ? 14.136 5.544 -2.916 1.00 96.31 93 LEU A N 1
ATOM 664 C CA . LEU A 1 93 ? 14.804 4.537 -3.751 1.00 96.31 93 LEU A CA 1
ATOM 665 C C . LEU A 1 93 ? 14.369 4.497 -5.220 1.00 96.31 93 LEU A C 1
ATOM 667 O O . LEU A 1 93 ? 15.053 3.859 -6.010 1.00 96.31 93 LEU A O 1
ATOM 671 N N . LEU A 1 94 ? 13.269 5.146 -5.626 1.00 96.06 94 LEU A N 1
ATOM 672 C CA . LEU A 1 94 ? 12.917 5.199 -7.056 1.00 96.06 94 LEU A CA 1
ATOM 673 C C . LEU A 1 94 ? 13.987 5.961 -7.843 1.00 96.06 94 LEU A C 1
ATOM 675 O O . LEU A 1 94 ? 14.458 6.982 -7.370 1.00 96.06 94 LEU A O 1
ATOM 679 N N . ASP A 1 95 ? 14.345 5.565 -9.059 1.00 94.38 95 ASP A N 1
ATOM 680 C CA . ASP A 1 95 ? 15.383 6.295 -9.812 1.00 94.38 95 ASP A CA 1
ATOM 681 C C . ASP A 1 95 ? 14.916 7.693 -10.250 1.00 94.38 95 ASP A C 1
ATOM 683 O O . ASP A 1 95 ? 15.662 8.674 -10.212 1.00 94.38 95 ASP A O 1
ATOM 687 N N . ASP A 1 96 ? 13.636 7.821 -10.608 1.00 95.44 96 ASP A N 1
ATOM 688 C CA . ASP A 1 96 ? 13.073 9.072 -11.105 1.00 95.44 96 ASP A CA 1
ATOM 689 C C . ASP A 1 96 ? 12.625 10.010 -9.970 1.00 95.44 96 ASP A C 1
ATOM 691 O O . ASP A 1 96 ? 11.684 9.731 -9.222 1.00 95.44 96 ASP A O 1
ATOM 695 N N . ARG A 1 97 ? 13.245 11.195 -9.885 1.00 94.50 97 ARG A N 1
ATOM 696 C CA . ARG A 1 97 ? 12.952 12.192 -8.837 1.00 94.50 97 ARG A CA 1
ATOM 697 C C . ARG A 1 97 ? 11.494 12.665 -8.822 1.00 94.50 97 ARG A C 1
ATOM 699 O O . ARG A 1 97 ? 10.958 12.939 -7.749 1.00 94.50 97 ARG A O 1
ATOM 706 N N . ARG A 1 98 ? 10.838 12.785 -9.982 1.00 94.94 98 ARG A N 1
ATOM 707 C CA . ARG A 1 98 ? 9.423 13.198 -10.037 1.00 94.94 98 ARG A CA 1
ATOM 708 C C . ARG A 1 98 ? 8.516 12.069 -9.547 1.00 94.94 98 ARG A C 1
ATOM 710 O O . ARG A 1 98 ? 7.539 12.348 -8.854 1.00 94.94 98 ARG A O 1
ATOM 717 N N . ALA A 1 99 ? 8.853 10.818 -9.860 1.00 96.12 99 ALA A N 1
ATOM 718 C CA . ALA A 1 99 ? 8.164 9.648 -9.331 1.00 96.12 99 ALA A CA 1
ATOM 719 C C . ALA A 1 99 ? 8.313 9.551 -7.809 1.00 96.12 99 ALA A C 1
ATOM 721 O O . ALA A 1 99 ? 7.294 9.382 -7.149 1.00 96.12 99 ALA A O 1
ATOM 722 N N . ARG A 1 100 ? 9.514 9.774 -7.243 1.00 96.88 100 ARG A N 1
ATOM 723 C CA . ARG A 1 100 ? 9.733 9.823 -5.778 1.00 96.88 100 ARG A CA 1
ATOM 724 C C . ARG A 1 100 ? 8.718 10.724 -5.082 1.00 96.88 100 ARG A C 1
ATOM 726 O O . ARG A 1 100 ? 7.967 10.267 -4.229 1.00 96.88 100 ARG A O 1
ATOM 733 N N . VAL A 1 101 ? 8.663 11.997 -5.487 1.00 96.94 101 VAL A N 1
ATOM 734 C CA . VAL A 1 101 ? 7.778 12.995 -4.862 1.00 96.94 101 VAL A CA 1
ATOM 735 C C . VAL A 1 101 ? 6.313 12.614 -5.047 1.00 96.94 101 VAL A C 1
ATOM 737 O O . VAL A 1 101 ? 5.543 12.638 -4.091 1.00 96.94 101 VAL A O 1
ATOM 740 N N . LYS A 1 102 ? 5.922 12.234 -6.268 1.00 96.62 102 LYS A N 1
ATOM 741 C CA . LYS A 1 102 ? 4.531 11.897 -6.581 1.00 96.62 102 LYS A CA 1
ATOM 742 C C . LYS A 1 102 ? 4.049 10.673 -5.800 1.00 96.62 102 LYS A C 1
ATOM 744 O O . LYS A 1 102 ? 2.960 10.709 -5.233 1.00 96.62 102 LYS A O 1
ATOM 749 N N . VAL A 1 103 ? 4.832 9.597 -5.793 1.00 96.81 103 VAL A N 1
ATOM 750 C CA . VAL A 1 103 ? 4.474 8.335 -5.137 1.00 96.81 103 VAL A CA 1
ATOM 751 C C . VAL A 1 103 ? 4.504 8.496 -3.620 1.00 96.81 103 VAL A C 1
ATOM 753 O O . VAL A 1 103 ? 3.561 8.065 -2.964 1.00 96.81 103 VAL A O 1
ATOM 756 N N . ALA A 1 104 ? 5.501 9.192 -3.066 1.00 97.56 104 ALA A N 1
ATOM 757 C CA . ALA A 1 104 ? 5.551 9.474 -1.634 1.00 97.56 104 ALA A CA 1
ATOM 758 C C . ALA A 1 104 ? 4.360 10.325 -1.172 1.00 97.56 104 ALA A C 1
ATOM 760 O O . ALA A 1 104 ? 3.716 9.988 -0.183 1.00 97.56 104 ALA A O 1
ATOM 761 N N . ALA A 1 105 ? 4.010 11.385 -1.909 1.00 97.50 105 ALA A N 1
ATOM 762 C CA . ALA A 1 105 ? 2.839 12.204 -1.595 1.00 97.50 105 ALA A CA 1
ATOM 763 C C . ALA A 1 105 ? 1.536 11.394 -1.668 1.00 97.50 105 ALA A C 1
ATOM 765 O O . ALA A 1 105 ? 0.675 11.531 -0.802 1.00 97.50 105 ALA A O 1
ATOM 766 N N . PHE A 1 106 ? 1.402 10.524 -2.673 1.00 96.94 106 PHE A N 1
ATOM 767 C CA . PHE A 1 106 ? 0.249 9.637 -2.802 1.00 96.94 106 PHE A CA 1
ATOM 768 C C . PHE A 1 106 ? 0.144 8.669 -1.617 1.00 96.94 106 PHE A C 1
ATOM 770 O O . PHE A 1 106 ? -0.917 8.572 -1.006 1.00 96.94 106 PHE A O 1
ATOM 777 N N . ALA A 1 107 ? 1.241 8.009 -1.243 1.00 96.81 107 ALA A N 1
ATOM 778 C CA . ALA A 1 107 ? 1.275 7.099 -0.102 1.00 96.81 107 ALA A CA 1
ATOM 779 C C . ALA A 1 107 ? 0.977 7.829 1.225 1.00 96.81 107 ALA A C 1
ATOM 781 O O . ALA A 1 107 ? 0.122 7.396 1.997 1.00 96.81 107 ALA A O 1
ATOM 782 N N . LEU A 1 108 ? 1.565 9.009 1.454 1.00 97.69 108 LEU A N 1
ATOM 783 C CA . LEU A 1 108 ? 1.255 9.837 2.627 1.00 97.69 108 LEU A CA 1
ATOM 784 C C . LEU A 1 108 ? -0.211 10.285 2.670 1.00 97.69 108 LEU A C 1
ATOM 786 O O . LEU A 1 108 ? -0.783 10.365 3.756 1.00 97.69 108 LEU A O 1
ATOM 790 N N . ALA A 1 109 ? -0.843 10.539 1.521 1.00 97.38 109 ALA A N 1
ATOM 791 C CA . ALA A 1 109 ? -2.265 10.867 1.469 1.00 97.38 109 ALA A CA 1
ATOM 792 C C . ALA A 1 109 ? -3.139 9.691 1.942 1.00 97.38 109 ALA A C 1
ATOM 794 O O . ALA A 1 109 ? -4.073 9.903 2.715 1.00 97.38 109 ALA A O 1
ATOM 795 N N . TRP A 1 110 ? -2.810 8.454 1.554 1.00 96.56 110 TRP A N 1
ATOM 796 C CA . TRP A 1 110 ? -3.489 7.250 2.053 1.00 96.56 110 TRP A CA 1
ATOM 797 C C . TRP A 1 110 ? -3.246 7.010 3.547 1.00 96.56 110 TRP A C 1
ATOM 799 O O . TRP A 1 110 ? -4.195 6.720 4.284 1.00 96.56 110 TRP A O 1
ATOM 809 N N . SER A 1 111 ? -2.011 7.223 4.014 1.00 96.88 111 SER A N 1
ATOM 810 C CA . SER A 1 111 ? -1.664 7.155 5.438 1.00 96.88 111 SER A CA 1
ATOM 811 C C . SER A 1 111 ? -2.472 8.173 6.254 1.00 96.88 111 SER A C 1
ATOM 813 O O . SER A 1 111 ? -3.138 7.820 7.230 1.00 96.88 111 SER A O 1
ATOM 815 N N . GLY A 1 112 ? -2.507 9.431 5.802 1.00 96.62 112 GLY A N 1
ATOM 816 C CA . GLY A 1 112 ? -3.265 10.515 6.424 1.00 96.62 112 GLY A CA 1
ATOM 817 C C . GLY A 1 112 ? -4.773 10.270 6.410 1.00 96.62 112 GLY A C 1
ATOM 818 O O . GLY A 1 112 ? -5.436 10.480 7.426 1.00 96.62 112 GLY A O 1
ATOM 819 N N . LEU A 1 113 ? -5.320 9.761 5.301 1.00 95.44 113 LEU A N 1
ATOM 820 C CA . LEU A 1 113 ? -6.729 9.378 5.202 1.00 95.44 113 LEU A CA 1
ATOM 821 C C . LEU A 1 113 ? -7.070 8.269 6.204 1.00 95.44 113 LEU A C 1
ATOM 823 O O . LEU A 1 113 ? -8.057 8.377 6.936 1.00 95.44 113 LEU A O 1
ATOM 827 N N . SER A 1 114 ? -6.231 7.236 6.290 1.00 95.38 114 SER A N 1
ATOM 828 C CA . SER A 1 114 ? -6.395 6.132 7.241 1.00 95.38 114 SER A CA 1
ATOM 829 C C . SER A 1 114 ? -6.330 6.630 8.689 1.00 95.38 114 SER A C 1
ATOM 831 O O . SER A 1 114 ? -7.231 6.333 9.479 1.00 95.38 114 SER A O 1
ATOM 833 N N . ALA A 1 115 ? -5.348 7.474 9.021 1.00 95.44 115 ALA A N 1
ATOM 834 C CA . ALA A 1 115 ? -5.216 8.110 10.333 1.00 95.44 115 ALA A CA 1
ATOM 835 C C . ALA A 1 115 ? -6.425 8.993 10.678 1.00 95.44 115 ALA A C 1
ATOM 837 O O . ALA A 1 115 ? -6.959 8.928 11.788 1.00 95.44 115 ALA A O 1
ATOM 838 N N . PHE A 1 116 ? -6.940 9.753 9.711 1.00 95.25 116 PHE A N 1
ATOM 839 C CA . PHE A 1 116 ? -8.131 10.576 9.895 1.00 95.25 116 PHE A CA 1
ATOM 840 C C . PHE A 1 116 ? -9.364 9.742 10.268 1.00 95.25 116 PHE A C 1
ATOM 842 O O . PHE A 1 116 ? -10.205 10.200 11.047 1.00 95.25 116 PHE A O 1
ATOM 849 N N . THR A 1 117 ? -9.484 8.503 9.780 1.00 93.75 117 THR A N 1
ATOM 850 C CA . THR A 1 117 ? -10.603 7.626 10.171 1.00 93.75 117 THR A CA 1
ATOM 851 C C . THR A 1 117 ? -10.550 7.195 11.643 1.00 93.75 117 THR A C 1
ATOM 853 O O . THR A 1 117 ? -11.598 6.924 12.247 1.00 93.75 117 THR A O 1
ATOM 856 N N . LEU A 1 118 ? -9.361 7.182 12.258 1.00 91.62 118 LEU A N 1
ATOM 857 C CA . LEU A 1 118 ? -9.189 6.904 13.686 1.00 91.62 118 LEU A CA 1
ATOM 858 C C . LEU A 1 118 ? -9.651 8.087 14.543 1.00 91.62 118 LEU A C 1
ATOM 860 O O . LEU A 1 118 ? -10.334 7.881 15.557 1.00 91.62 118 LEU A O 1
ATOM 864 N N . CYS A 1 119 ? -9.394 9.312 14.082 1.00 82.19 119 CYS A N 1
ATOM 865 C CA . CYS A 1 119 ? -9.879 10.539 14.702 1.00 82.19 119 CYS A CA 1
ATOM 866 C C . CYS A 1 119 ? -11.418 10.605 14.650 1.00 82.19 119 CYS A C 1
ATOM 868 O O . CYS A 1 119 ? -12.056 10.359 13.630 1.00 82.19 119 CYS A O 1
ATOM 870 N N . GLY A 1 120 ? -12.058 10.887 15.779 1.00 67.75 120 GLY A N 1
ATOM 871 C CA . GLY A 1 120 ? -13.508 11.074 15.879 1.00 67.75 120 GLY A CA 1
ATOM 872 C C . GLY A 1 120 ? -13.961 10.958 17.332 1.00 67.75 120 GLY A C 1
ATOM 873 O O . GLY A 1 120 ? -13.325 10.195 18.067 1.00 67.75 120 GLY A O 1
ATOM 874 N N . PRO A 1 121 ? -15.018 11.682 17.744 1.00 56.59 121 PRO A N 1
ATOM 875 C CA . PRO A 1 121 ? -15.425 11.779 19.141 1.00 56.59 121 PRO A CA 1
ATOM 876 C C . PRO A 1 121 ? -15.655 10.381 19.713 1.00 56.59 121 PRO A C 1
ATOM 878 O O . PRO A 1 121 ? -16.468 9.608 19.204 1.00 56.59 121 PRO A O 1
ATOM 881 N N . GLY A 1 122 ? -14.882 10.029 20.742 1.00 51.50 122 GLY A N 1
ATOM 882 C CA . GLY A 1 122 ? -15.143 8.827 21.516 1.00 51.50 122 GLY A CA 1
ATOM 883 C C . GLY A 1 122 ? -16.507 8.992 22.164 1.00 51.50 122 GLY A C 1
ATOM 884 O O . GLY A 1 122 ? -16.690 9.903 22.966 1.00 51.50 122 GLY A O 1
ATOM 885 N N . HIS A 1 123 ? -17.471 8.145 21.811 1.00 49.59 123 HIS A N 1
ATOM 886 C CA . HIS A 1 123 ? -18.628 7.966 22.676 1.00 49.59 123 HIS A CA 1
ATOM 887 C C . HIS A 1 123 ? -18.090 7.435 24.006 1.00 49.59 123 HIS A C 1
ATOM 889 O O . HIS A 1 123 ? -17.718 6.265 24.107 1.00 49.59 123 HIS A O 1
ATOM 895 N N . ARG A 1 124 ? -17.972 8.322 25.003 1.00 49.12 124 ARG A N 1
ATOM 896 C CA . ARG A 1 124 ? -17.889 7.915 26.404 1.00 49.12 124 ARG A CA 1
ATOM 897 C C . ARG A 1 124 ? -19.156 7.110 26.652 1.00 49.12 124 ARG A C 1
ATOM 899 O O . ARG A 1 124 ? -20.248 7.657 26.528 1.00 49.12 124 ARG A O 1
ATOM 906 N N . GLY A 1 125 ? -18.996 5.814 26.903 1.00 41.31 125 GLY A N 1
ATOM 907 C CA . GLY A 1 125 ? -20.101 4.960 27.309 1.00 41.31 125 GLY A CA 1
ATOM 908 C C . GLY A 1 125 ? -20.814 5.621 28.479 1.00 41.31 125 GLY A C 1
ATOM 909 O O . GLY A 1 125 ? -20.172 6.025 29.451 1.00 41.31 125 GLY A O 1
ATOM 910 N N . SER A 1 126 ? -22.121 5.799 28.329 1.00 44.81 126 SER A N 1
ATOM 911 C CA . SER A 1 126 ? -23.004 6.267 29.382 1.00 44.81 126 SER A CA 1
ATOM 912 C C . SER A 1 126 ? -22.740 5.451 30.641 1.00 44.81 126 SER A C 1
ATOM 914 O O . SER A 1 126 ? -22.844 4.225 30.626 1.00 44.81 126 SER A O 1
ATOM 916 N N . ALA A 1 127 ? -22.384 6.141 31.721 1.00 47.50 127 ALA A N 1
ATOM 917 C CA . ALA A 1 127 ? -22.408 5.570 33.050 1.00 47.50 127 ALA A CA 1
ATOM 918 C C . ALA A 1 127 ? -23.821 5.030 33.307 1.00 47.50 127 ALA A C 1
ATOM 920 O O . ALA A 1 127 ? -24.776 5.799 33.425 1.00 47.50 127 ALA A O 1
ATOM 921 N N . VAL A 1 128 ? -23.961 3.708 33.379 1.00 49.50 128 VAL A N 1
ATOM 922 C CA . VAL A 1 128 ? -25.128 3.097 34.007 1.00 49.50 128 VAL A CA 1
ATOM 923 C C . VAL A 1 128 ? -24.935 3.288 35.507 1.00 49.50 128 VAL A C 1
ATOM 925 O O . VAL A 1 128 ? -24.187 2.559 36.148 1.00 49.50 128 VAL A O 1
ATOM 928 N N . LYS A 1 129 ? -25.577 4.322 36.056 1.00 43.06 129 LYS A N 1
ATOM 929 C CA . LYS A 1 129 ? -26.027 4.293 37.448 1.00 43.06 129 LYS A CA 1
ATOM 930 C C . LYS A 1 129 ? -27.262 3.400 37.490 1.00 43.06 129 LYS A C 1
ATOM 932 O O . LYS A 1 129 ? -28.283 3.822 36.951 1.00 43.06 129 LYS A O 1
ATOM 937 N N . LYS A 1 130 ? -27.172 2.242 38.138 1.00 42.22 130 LYS A N 1
ATOM 938 C CA . LYS A 1 130 ? -28.173 1.730 39.083 1.00 42.22 130 LYS A CA 1
ATOM 939 C C . LYS A 1 130 ? -27.472 0.810 40.066 1.00 42.22 130 LYS A C 1
ATOM 941 O O . LYS A 1 130 ? -26.715 -0.056 39.584 1.00 42.22 130 LYS A O 1
#

Radius of gyration: 17.37 Å; chains: 1; bounding box: 44×24×64 Å

Sequence (130 aa):
MRTNLNRMVGAATALYSLAIMVKPMWLAKPCRLTMGPDGSVPADTRLLIKAIGARDTAIGLAMLTAGSTQSRREATACRIAADAADAAVFGALLDDRRARVKVAAFALAWSGLSAFTLCGPGHRGSAVKK

pLDDT: mean 92.2, std 13.5, range [41.31, 98.75]

Foldseek 3Di:
DQLVLQLVLLVVQLVVLVVCLVPVCVVCVLLVHDADPVRHDDPVSSVVSNVLSVVSNVLSVQLNDPPDPVSNVVSLVVLLVSLCVQLVCSLPPRPDNVSNVVSNVVSNVSSVSSVVSVDDDPPPPDPDDD

Secondary structure (DSSP, 8-state):
--HHHHHHHHHHHHHHHHHHHH-THHHHTTTT----TTSPPPHHHHHHHHHHHHHHHHHHHHHHH--SHHHHHHHHHHHHHHHHHHHHHHHHH-S-HHHHHHHHHHHHHHHHHHHHHH-S----------